Protein AF-A0A2A2Q329-F1 (afdb_monomer_lite)

Foldseek 3Di:
DDDDDDDDDPPPPPPPPVVPPPPDPDWDWAALVNCVVLPVFDKWKWKKWFWKWFAPVPDIDIDTDIDIDIDGDDSVQKDWDAAPLNAWTWMWGFPTWIGDSFKIKTKTWIWDWTQGPSVRAIKIKTWMKMKMWGWDDDPDTKIKIKMWTKMWIAGPPPRHTGIIITMIIITMD

Secondary structure (DSSP, 8-state):
---------SSSSSSSSGGG----TT-EEPPHHHHHHTT--S-EEEEEEEEEEEE-SSSEEEEEEEEEEEE---SSSEEEEE-TTSS-EEEEEEEEEEE-SSEEEEEEEEE-EEEETTTTEEEEEEEEEEEEEEEE-SSS-EEEEEEEEEEEEEETTT--EEEEEEEEEEEE-

Sequence (173 aa):
MHASRPLFSALFLILALTGFLAGPAHAYRLSTRDLRNLGYLGTYRGFLEGTVGTWNRVRYEETLIGAPAIESPDANGRRVITGPSGRNGFFLTRVSASGNLRRATIRYAYSGTSFNPVYGETMYGSGQKTVQFVRRGYSRVRYEITTNDVFEERSVFDDSLFTFWRLGGSYAR

pLDDT: mean 84.74, std 17.95, range [37.16, 97.31]

Radius of gyration: 21.48 Å; chains: 1; bounding box: 64×28×73 Å

Structure (mmCIF, N/CA/C/O backbone):
data_AF-A0A2A2Q329-F1
#
_entry.id   AF-A0A2A2Q329-F1
#
loop_
_atom_site.group_PDB
_atom_site.id
_atom_site.type_symbol
_atom_site.label_atom_id
_atom_site.label_alt_id
_atom_site.label_comp_id
_atom_site.label_asym_id
_atom_site.label_entity_id
_atom_site.label_seq_id
_atom_site.pdbx_PDB_ins_code
_atom_site.Cartn_x
_atom_site.Cartn_y
_atom_site.Cartn_z
_atom_site.occupancy
_atom_site.B_iso_or_equiv
_atom_site.auth_seq_id
_atom_site.auth_comp_id
_atom_site.auth_asym_id
_atom_site.auth_atom_id
_atom_site.pdbx_PDB_model_num
ATOM 1 N N . MET A 1 1 ? 45.737 -4.974 50.860 1.00 41.66 1 MET A N 1
ATOM 2 C CA . MET A 1 1 ? 45.994 -3.920 49.852 1.00 41.66 1 MET A CA 1
ATOM 3 C C . MET A 1 1 ? 45.026 -4.166 48.696 1.00 41.66 1 MET A C 1
ATOM 5 O O . MET A 1 1 ? 45.200 -5.145 47.991 1.00 41.66 1 MET A O 1
ATOM 9 N N . HIS A 1 2 ? 43.801 -3.626 48.735 1.00 37.16 2 HIS A N 1
ATOM 10 C CA . HIS A 1 2 ? 43.390 -2.310 48.195 1.00 37.16 2 HIS A CA 1
ATOM 11 C C . HIS A 1 2 ? 43.832 -2.102 46.740 1.00 37.16 2 HIS A C 1
ATOM 13 O O . HIS A 1 2 ? 45.018 -1.964 46.486 1.00 37.16 2 HIS A O 1
ATOM 19 N N . ALA A 1 3 ? 42.900 -2.293 45.794 1.00 39.56 3 ALA A N 1
ATOM 20 C CA . ALA A 1 3 ? 42.128 -1.253 45.077 1.00 39.56 3 ALA A CA 1
ATOM 21 C C . ALA A 1 3 ? 42.829 -0.934 43.737 1.00 39.56 3 ALA A C 1
ATOM 23 O O . ALA A 1 3 ? 44.033 -0.761 43.711 1.00 39.56 3 ALA A O 1
ATOM 24 N N . SER A 1 4 ? 42.192 -0.894 42.568 1.00 39.41 4 SER A N 1
ATOM 25 C CA . SER A 1 4 ? 40.950 -0.207 42.215 1.00 39.41 4 SER A CA 1
ATOM 26 C C . SER A 1 4 ? 40.488 -0.632 40.804 1.00 39.41 4 SER A C 1
ATOM 28 O O . SER A 1 4 ? 41.285 -1.053 39.970 1.00 39.41 4 SER A O 1
ATOM 30 N N . ARG A 1 5 ? 39.176 -0.531 40.556 1.00 47.91 5 ARG A N 1
ATOM 31 C CA . ARG A 1 5 ? 38.531 -0.645 39.235 1.00 47.91 5 ARG A CA 1
ATOM 32 C C . ARG A 1 5 ? 38.741 0.644 38.423 1.00 47.91 5 ARG A C 1
ATOM 34 O O . ARG A 1 5 ? 38.803 1.712 39.026 1.00 47.91 5 ARG A O 1
ATOM 41 N N . PRO A 1 6 ? 38.580 0.569 37.096 1.00 46.03 6 PRO A N 1
ATOM 42 C CA . PRO A 1 6 ? 37.656 1.470 36.403 1.00 46.03 6 PRO A CA 1
ATOM 43 C C . PRO A 1 6 ? 36.596 0.602 35.697 1.00 46.03 6 PRO A C 1
ATOM 45 O O . PRO A 1 6 ? 36.923 -0.281 34.915 1.00 46.03 6 PRO A O 1
ATOM 48 N N . LEU A 1 7 ? 35.317 0.591 36.096 1.00 52.69 7 LEU A N 1
ATOM 49 C CA . LEU A 1 7 ? 34.303 1.626 35.846 1.00 52.69 7 LEU A CA 1
ATOM 50 C C . LEU A 1 7 ? 34.493 2.307 34.491 1.00 52.69 7 LEU A C 1
ATOM 52 O O . LEU A 1 7 ? 35.454 3.035 34.314 1.00 52.69 7 LEU A O 1
ATOM 56 N N . PHE A 1 8 ? 33.524 2.056 33.610 1.00 43.78 8 PHE A N 1
ATOM 57 C CA . PHE A 1 8 ? 33.110 2.795 32.409 1.00 43.78 8 PHE A CA 1
ATOM 58 C C . PHE A 1 8 ? 33.059 1.893 31.184 1.00 43.78 8 PHE A C 1
ATOM 60 O O . PHE A 1 8 ? 33.998 1.859 30.403 1.00 43.78 8 PHE A O 1
ATOM 67 N N . SER A 1 9 ? 31.941 1.172 31.033 1.00 46.06 9 SER A N 1
ATOM 68 C CA . SER A 1 9 ? 31.334 0.796 29.735 1.00 46.06 9 SER A CA 1
ATOM 69 C C . SER A 1 9 ? 30.028 0.004 29.923 1.00 46.06 9 SER A C 1
ATOM 71 O O . SER A 1 9 ? 29.764 -0.967 29.227 1.00 46.06 9 SER A O 1
ATOM 73 N N . ALA A 1 10 ? 29.188 0.401 30.886 1.00 43.38 10 ALA A N 1
ATOM 74 C CA . ALA A 1 10 ? 27.891 -0.243 31.140 1.00 43.38 10 ALA A CA 1
ATOM 75 C C . ALA A 1 10 ? 26.695 0.688 30.863 1.00 43.38 10 ALA A C 1
ATOM 77 O O . ALA A 1 10 ? 25.633 0.506 31.448 1.00 43.38 10 ALA A O 1
ATOM 78 N N . LEU A 1 11 ? 26.855 1.706 30.003 1.00 48.03 11 LEU A N 1
ATOM 79 C CA . LEU A 1 11 ? 25.819 2.733 29.808 1.00 48.03 11 LEU A CA 1
ATOM 80 C C . LEU A 1 11 ? 25.465 3.078 28.350 1.00 48.03 11 LEU A C 1
ATOM 82 O O . LEU A 1 11 ? 24.800 4.080 28.123 1.00 48.03 11 LEU A O 1
ATOM 86 N N . PHE A 1 12 ? 25.847 2.260 27.363 1.00 42.91 12 PHE A N 1
ATOM 87 C CA . PHE A 1 12 ? 25.474 2.502 25.955 1.00 42.91 12 PHE A CA 1
ATOM 88 C C . PHE A 1 12 ? 24.787 1.324 25.251 1.00 42.91 12 PHE A C 1
ATOM 90 O O . PHE A 1 12 ? 24.655 1.318 24.033 1.00 42.91 12 PHE A O 1
ATOM 97 N N . LEU A 1 13 ? 24.269 0.357 26.017 1.00 42.00 13 LEU A N 1
ATOM 98 C CA . LEU A 1 13 ? 23.536 -0.793 25.472 1.00 42.00 13 LEU A CA 1
ATOM 99 C C . LEU A 1 13 ? 22.146 -0.986 26.107 1.00 42.00 13 LEU A C 1
ATOM 101 O O . LEU A 1 13 ? 21.713 -2.111 26.325 1.00 42.00 13 LEU A O 1
ATOM 105 N N . ILE A 1 14 ? 21.449 0.107 26.446 1.00 44.75 14 ILE A N 1
ATOM 106 C CA . ILE A 1 14 ? 20.099 0.054 27.058 1.00 44.75 14 ILE A CA 1
ATOM 107 C C . ILE A 1 14 ? 19.023 0.785 26.220 1.00 44.75 14 ILE A C 1
ATOM 109 O O . ILE A 1 14 ? 17.841 0.728 26.539 1.00 44.75 14 ILE A O 1
ATOM 113 N N . LEU A 1 15 ? 19.363 1.376 25.068 1.00 43.41 15 LEU A N 1
ATOM 114 C CA . LEU A 1 15 ? 18.407 2.157 24.256 1.00 43.41 15 LEU A CA 1
ATOM 115 C C . LEU A 1 15 ? 18.080 1.590 22.864 1.00 43.41 15 LEU A C 1
ATOM 117 O O . LEU A 1 15 ? 17.449 2.271 22.065 1.00 43.41 15 LEU A O 1
ATOM 121 N N . ALA A 1 16 ? 18.421 0.326 22.597 1.00 42.22 16 ALA A N 1
ATOM 122 C CA . ALA A 1 16 ? 17.976 -0.397 21.394 1.00 42.22 16 ALA A CA 1
ATOM 123 C C . ALA A 1 16 ? 16.921 -1.492 21.683 1.00 42.22 16 ALA A C 1
ATOM 125 O O . ALA A 1 16 ? 16.495 -2.197 20.774 1.00 42.22 16 ALA A O 1
ATOM 126 N N . LEU A 1 17 ? 16.476 -1.633 22.940 1.00 42.41 17 LEU A N 1
ATOM 127 C CA . LEU A 1 17 ? 15.596 -2.728 23.389 1.00 42.41 17 LEU A CA 1
ATOM 128 C C . LEU A 1 17 ? 14.312 -2.278 24.111 1.00 42.41 17 LEU A C 1
ATOM 130 O O . LEU A 1 17 ? 13.505 -3.114 24.507 1.00 42.41 17 LEU A O 1
ATOM 134 N N . THR A 1 18 ? 14.047 -0.974 24.223 1.00 45.44 18 THR A N 1
ATOM 135 C CA . THR A 1 18 ? 12.822 -0.444 24.860 1.00 45.44 18 THR A CA 1
ATOM 136 C C . THR A 1 18 ? 11.655 -0.203 23.893 1.00 45.44 18 THR A C 1
ATOM 138 O O . THR A 1 18 ? 10.574 0.187 24.324 1.00 45.44 18 THR A O 1
ATOM 141 N N . GLY A 1 19 ? 11.799 -0.542 22.606 1.00 37.69 19 GLY A N 1
ATOM 142 C CA . GLY A 1 19 ? 10.677 -0.603 21.653 1.00 37.69 19 GLY A CA 1
ATOM 143 C C . GLY A 1 19 ? 9.770 -1.836 21.805 1.00 37.69 19 GLY A C 1
ATOM 144 O O . GLY A 1 19 ? 8.748 -1.928 21.131 1.00 37.69 19 GLY A O 1
ATOM 145 N N . PHE A 1 20 ? 10.119 -2.780 22.689 1.00 43.38 20 PHE A N 1
ATOM 146 C CA . PHE A 1 20 ? 9.405 -4.048 22.902 1.00 43.38 20 PHE A CA 1
ATOM 147 C C . PHE A 1 20 ? 8.503 -4.077 24.154 1.00 43.38 20 PHE A C 1
ATOM 149 O O . PHE A 1 20 ? 8.026 -5.139 24.545 1.00 43.38 20 PHE A O 1
ATOM 156 N N . LEU A 1 21 ? 8.200 -2.929 24.773 1.00 44.09 21 LEU A N 1
ATOM 157 C CA . LEU A 1 21 ? 7.260 -2.846 25.903 1.00 44.09 21 LEU A CA 1
ATOM 158 C C . LEU A 1 21 ? 5.878 -2.340 25.476 1.00 44.09 21 LEU A C 1
ATOM 160 O O . LEU A 1 21 ? 5.403 -1.291 25.894 1.00 44.09 21 LEU A O 1
ATOM 164 N N . ALA A 1 22 ? 5.226 -3.150 24.648 1.00 43.09 22 ALA A N 1
ATOM 165 C CA . ALA A 1 22 ? 3.781 -3.359 24.675 1.00 43.09 22 ALA A CA 1
ATOM 166 C C . ALA A 1 22 ? 3.480 -4.654 23.910 1.00 43.09 22 ALA A C 1
ATOM 168 O O . ALA A 1 22 ? 2.937 -4.627 22.806 1.00 43.09 22 ALA A O 1
ATOM 169 N N . GLY A 1 23 ? 3.844 -5.807 24.481 1.00 39.75 23 GLY A N 1
ATOM 170 C CA . GLY A 1 23 ? 3.201 -7.054 24.072 1.00 39.75 23 GLY A CA 1
ATOM 171 C C . GLY A 1 23 ? 1.690 -6.863 24.244 1.00 39.75 23 GLY A C 1
ATOM 172 O O . GLY A 1 23 ? 1.262 -6.478 25.337 1.00 39.75 23 GLY A O 1
ATOM 173 N N . PRO A 1 24 ? 0.859 -7.015 23.199 1.00 47.94 24 PRO A N 1
ATOM 174 C CA . PRO A 1 24 ? -0.556 -6.800 23.383 1.00 47.94 24 PRO A CA 1
ATOM 175 C C . PRO A 1 24 ? -1.081 -7.960 24.222 1.00 47.94 24 PRO A C 1
ATOM 177 O O . PRO A 1 24 ? -0.966 -9.124 23.836 1.00 47.94 24 PRO A O 1
ATOM 180 N N . ALA A 1 25 ? -1.699 -7.622 25.351 1.00 48.56 25 ALA A N 1
ATOM 181 C CA . ALA A 1 25 ? -2.775 -8.416 25.916 1.00 48.56 25 ALA A CA 1
ATOM 182 C C . ALA A 1 25 ? -3.645 -8.932 24.753 1.00 48.56 25 ALA A C 1
ATOM 184 O O . ALA A 1 25 ? -4.234 -8.129 24.027 1.00 48.56 25 ALA A O 1
ATOM 185 N N . HIS A 1 26 ? -3.592 -10.246 24.525 1.00 50.62 26 HIS A N 1
ATOM 186 C CA . HIS A 1 26 ? -4.299 -11.018 23.501 1.00 50.62 26 HIS A CA 1
ATOM 187 C C . HIS A 1 26 ? -4.692 -10.224 22.239 1.00 50.62 26 HIS A C 1
ATOM 189 O O . HIS A 1 26 ? -5.836 -9.797 22.082 1.00 50.62 26 HIS A O 1
ATOM 195 N N . ALA A 1 27 ? -3.749 -10.015 21.315 1.00 65.62 27 ALA A N 1
ATOM 196 C CA . ALA A 1 27 ? -4.109 -9.573 19.968 1.00 65.62 27 ALA A CA 1
ATOM 197 C C . ALA A 1 27 ? -4.814 -10.727 19.239 1.00 65.62 27 ALA A C 1
ATOM 199 O O . ALA A 1 27 ? -4.170 -11.655 18.753 1.00 65.62 27 ALA A O 1
ATOM 200 N N . TYR A 1 28 ? -6.143 -10.678 19.177 1.00 85.56 28 TYR A N 1
ATOM 201 C CA . TYR A 1 28 ? -6.937 -11.660 18.446 1.00 85.56 28 TYR A CA 1
ATOM 202 C C . TYR A 1 28 ? -6.829 -11.404 16.947 1.00 85.56 28 TYR A C 1
ATOM 204 O O . TYR A 1 28 ? -6.742 -10.254 16.505 1.00 85.56 28 TYR A O 1
ATOM 212 N N . ARG A 1 29 ? -6.860 -12.474 16.148 1.00 91.56 29 ARG A N 1
ATOM 213 C CA . ARG A 1 29 ? -7.040 -12.353 14.700 1.00 91.56 29 ARG A CA 1
ATOM 214 C C . ARG A 1 29 ? -8.435 -11.784 14.444 1.00 91.56 29 ARG A C 1
ATOM 216 O O . ARG A 1 29 ? -9.418 -12.345 14.912 1.00 91.56 29 ARG A O 1
ATOM 223 N N . LEU A 1 30 ? -8.508 -10.681 13.709 1.00 91.94 30 LEU A N 1
ATOM 224 C CA . LEU A 1 30 ? -9.759 -10.001 13.393 1.00 91.94 30 LEU A CA 1
ATOM 225 C C . LEU A 1 30 ? -10.248 -10.448 12.014 1.00 91.94 30 LEU A C 1
ATOM 227 O O . LEU A 1 30 ? -9.518 -10.370 11.023 1.00 91.94 30 LEU A O 1
ATOM 231 N N . SER A 1 31 ? -11.494 -10.903 11.936 1.00 91.94 31 SER A N 1
ATOM 232 C CA . SER A 1 31 ? -12.189 -11.130 10.668 1.00 91.94 31 SER A CA 1
ATOM 233 C C . SER A 1 31 ? -12.644 -9.803 10.040 1.00 91.94 31 SER A C 1
ATOM 235 O O . SER A 1 31 ? -12.660 -8.759 10.694 1.00 91.94 31 SER A O 1
ATOM 237 N N . THR A 1 32 ? -13.093 -9.817 8.775 1.00 91.44 32 THR A N 1
ATOM 238 C CA . THR A 1 32 ? -13.749 -8.635 8.170 1.00 91.44 32 THR A CA 1
ATOM 239 C C . THR A 1 32 ? -14.946 -8.170 9.003 1.00 91.44 32 THR A C 1
ATOM 241 O O . THR A 1 32 ? -15.185 -6.968 9.121 1.00 91.44 32 THR A O 1
ATOM 244 N N . ARG A 1 33 ? -15.695 -9.114 9.589 1.00 91.62 33 ARG A N 1
ATOM 245 C CA . ARG A 1 33 ? -16.847 -8.806 10.439 1.00 91.62 33 ARG A CA 1
ATOM 246 C C . ARG A 1 33 ? -16.409 -8.085 11.711 1.00 91.62 33 ARG A C 1
ATOM 248 O O . ARG A 1 33 ? -17.021 -7.082 12.056 1.00 91.62 33 ARG A O 1
ATOM 255 N N . ASP A 1 34 ? -15.322 -8.522 12.342 1.00 92.75 34 ASP A N 1
ATOM 256 C CA . ASP A 1 34 ? -14.785 -7.863 13.540 1.00 92.75 34 ASP A CA 1
ATOM 257 C C . ASP A 1 34 ? -14.286 -6.457 13.222 1.00 92.75 34 ASP A C 1
ATOM 259 O O . ASP A 1 34 ? -14.633 -5.507 13.916 1.00 92.75 34 ASP A O 1
ATOM 263 N N . LEU A 1 35 ? -13.548 -6.292 12.120 1.00 92.38 35 LEU A N 1
ATOM 264 C CA . LEU A 1 35 ? -13.096 -4.975 11.667 1.00 92.38 35 LEU A CA 1
ATOM 265 C C . LEU A 1 35 ? -14.271 -4.017 11.429 1.00 92.38 35 LEU A C 1
ATOM 267 O O . LEU A 1 35 ? -14.185 -2.836 11.770 1.00 92.38 35 LEU A O 1
ATOM 271 N N . ARG A 1 36 ? -15.382 -4.522 10.876 1.00 91.94 36 ARG A N 1
ATOM 272 C CA . ARG A 1 36 ? -16.610 -3.745 10.681 1.00 91.94 36 ARG A CA 1
ATOM 273 C C . ARG A 1 36 ? -17.275 -3.394 12.011 1.00 91.94 36 ARG A C 1
ATOM 275 O O . ARG A 1 36 ? -17.558 -2.225 12.243 1.00 91.94 36 ARG A O 1
ATOM 282 N N . ASN A 1 37 ? -17.489 -4.382 12.877 1.00 91.56 37 ASN A N 1
ATOM 283 C CA . ASN A 1 37 ? -18.171 -4.214 14.163 1.00 91.56 37 ASN A CA 1
ATOM 284 C C . ASN A 1 37 ? -17.408 -3.279 15.108 1.00 91.56 37 ASN A C 1
ATOM 286 O O . ASN A 1 37 ? -18.015 -2.499 15.835 1.00 91.56 37 ASN A O 1
ATOM 290 N N . LEU A 1 38 ? -16.076 -3.333 15.078 1.00 90.56 38 LEU A N 1
ATOM 291 C CA . LEU A 1 38 ? -15.212 -2.450 15.856 1.00 90.56 38 LEU A CA 1
ATOM 292 C C . LEU A 1 38 ? -15.075 -1.056 15.218 1.00 90.56 38 LEU A C 1
ATOM 294 O O . LEU A 1 38 ? -14.565 -0.143 15.858 1.00 90.56 38 LEU A O 1
ATOM 298 N N . GLY A 1 39 ? -15.556 -0.853 13.988 1.00 90.44 39 GLY A N 1
ATOM 299 C CA . GLY A 1 39 ? -15.536 0.444 13.309 1.00 90.44 39 GLY A CA 1
ATOM 300 C C . GLY A 1 39 ? -14.188 0.821 12.686 1.00 90.44 39 GLY A C 1
ATOM 301 O O . GLY A 1 39 ? -13.969 1.994 12.394 1.00 90.44 39 GLY A O 1
ATOM 302 N N . TYR A 1 40 ? -13.298 -0.154 12.468 1.00 92.06 40 TYR A N 1
ATOM 303 C CA . TYR A 1 40 ? -12.015 0.037 11.774 1.00 92.06 40 TYR A CA 1
ATOM 304 C C . TYR A 1 40 ? -12.160 0.185 10.257 1.00 92.06 40 TYR A C 1
ATOM 306 O O . TYR A 1 40 ? -11.234 0.622 9.580 1.00 92.06 40 TYR A O 1
ATOM 314 N N . LEU A 1 41 ? -13.312 -0.201 9.706 1.00 91.81 41 LEU A N 1
ATOM 315 C CA . LEU A 1 41 ? -13.623 0.023 8.300 1.00 91.81 41 LEU A CA 1
ATOM 316 C C . LEU A 1 41 ? -14.302 1.385 8.126 1.00 91.81 41 LEU A C 1
ATOM 318 O O . LEU A 1 41 ? -15.244 1.740 8.842 1.00 91.81 41 LEU A O 1
ATOM 322 N N . GLY A 1 42 ? -13.826 2.147 7.149 1.00 90.88 42 GLY A N 1
ATOM 323 C CA . GLY A 1 42 ? -14.341 3.467 6.818 1.00 90.88 42 GLY A CA 1
ATOM 324 C C . GLY A 1 42 ? -13.324 4.290 6.047 1.00 90.88 42 GLY A C 1
ATOM 325 O O . GLY A 1 42 ? -12.260 3.798 5.680 1.00 90.88 42 GLY A O 1
ATOM 326 N N . THR A 1 43 ? -13.675 5.548 5.819 1.00 93.88 43 THR A N 1
ATOM 327 C CA . THR A 1 43 ? -12.832 6.507 5.113 1.00 93.88 43 THR A CA 1
ATOM 328 C C . THR A 1 43 ? -12.139 7.409 6.118 1.00 93.88 43 THR A C 1
ATOM 330 O O . THR A 1 43 ? -12.795 8.037 6.950 1.00 93.88 43 THR A O 1
ATOM 333 N N . TYR A 1 44 ? -10.820 7.478 6.017 1.00 94.81 44 TYR A N 1
ATOM 334 C CA . TYR A 1 44 ? -9.962 8.279 6.874 1.00 94.81 44 TYR A CA 1
ATOM 335 C C . TYR A 1 44 ? -9.264 9.317 6.017 1.00 94.81 44 TYR A C 1
ATOM 337 O O . TYR A 1 44 ? -8.753 9.000 4.943 1.00 94.81 44 TYR A O 1
ATOM 345 N N . ARG A 1 45 ? -9.272 10.566 6.475 1.00 96.19 45 ARG A N 1
ATOM 346 C CA . ARG A 1 45 ? -8.634 11.680 5.770 1.00 96.19 45 ARG A CA 1
ATOM 347 C C . ARG A 1 45 ? -7.382 12.075 6.519 1.00 96.19 45 ARG A C 1
ATOM 349 O O . ARG A 1 45 ? -7.359 12.043 7.749 1.00 96.19 45 ARG A O 1
ATOM 356 N N . GLY A 1 46 ? -6.346 12.419 5.780 1.00 96.00 46 GLY A N 1
ATOM 357 C CA . GLY A 1 46 ? -5.050 12.664 6.373 1.00 96.00 46 GLY A CA 1
ATOM 358 C C . GLY A 1 46 ? -4.064 13.229 5.381 1.00 96.00 46 GLY A C 1
ATOM 359 O O . GLY A 1 46 ? -4.441 13.800 4.356 1.00 96.00 46 GLY A O 1
ATOM 360 N N . PHE A 1 47 ? -2.800 13.036 5.710 1.00 96.38 47 PHE A N 1
ATOM 361 C CA . PHE A 1 47 ? -1.676 13.460 4.902 1.00 96.38 47 PHE A CA 1
ATOM 362 C C . PHE A 1 47 ? -0.758 12.262 4.674 1.00 96.38 47 PHE A C 1
ATOM 364 O O . PHE A 1 47 ? -0.517 11.478 5.597 1.00 96.38 47 PHE A O 1
ATOM 371 N N . LEU A 1 48 ? -0.297 12.113 3.438 1.00 94.81 48 LEU A N 1
ATOM 372 C CA . LEU A 1 48 ? 0.649 11.089 3.022 1.00 94.81 48 LEU A CA 1
ATOM 373 C C . LEU A 1 48 ? 1.880 11.784 2.455 1.00 94.81 48 LEU A C 1
ATOM 375 O O . LEU A 1 48 ? 1.765 12.717 1.661 1.00 94.81 48 LEU A O 1
ATOM 379 N N . GLU A 1 49 ? 3.041 11.290 2.838 1.00 97.31 49 GLU A N 1
ATOM 380 C CA . GLU A 1 49 ? 4.332 11.749 2.360 1.00 97.31 49 GLU A CA 1
ATOM 381 C C . GLU A 1 49 ? 5.235 10.564 2.034 1.00 97.31 49 GLU A C 1
ATOM 383 O O . GLU A 1 49 ? 4.975 9.429 2.436 1.00 97.31 49 GLU A O 1
ATOM 388 N N . GLY A 1 50 ? 6.300 10.811 1.286 1.00 96.12 50 GLY A N 1
ATOM 389 C CA . GLY A 1 50 ? 7.299 9.795 0.996 1.00 96.12 50 GLY A CA 1
ATOM 390 C C . GLY A 1 50 ? 7.947 10.007 -0.353 1.00 96.12 50 GLY A C 1
ATOM 391 O O . GLY A 1 50 ? 7.970 11.120 -0.874 1.00 96.12 50 GLY A O 1
ATOM 392 N N . THR A 1 51 ? 8.451 8.924 -0.927 1.00 96.75 51 THR A N 1
ATOM 393 C CA . THR A 1 51 ? 9.199 8.969 -2.183 1.00 96.75 51 THR A CA 1
ATOM 394 C C . THR A 1 51 ? 8.560 8.060 -3.214 1.00 96.75 51 THR A C 1
ATOM 396 O O . THR A 1 51 ? 8.197 6.920 -2.914 1.00 96.75 51 THR A O 1
ATOM 399 N N . VAL A 1 52 ? 8.468 8.556 -4.443 1.00 95.38 52 VAL A N 1
ATOM 400 C CA . VAL A 1 52 ? 8.129 7.774 -5.630 1.00 95.38 52 VAL A CA 1
ATOM 401 C C . VAL A 1 52 ? 9.326 7.801 -6.566 1.00 95.38 52 VAL A C 1
ATOM 403 O O . VAL A 1 52 ? 9.800 8.876 -6.926 1.00 95.38 52 VAL A O 1
ATOM 406 N N . GLY A 1 53 ? 9.816 6.628 -6.951 1.00 94.75 53 GLY A N 1
ATOM 407 C CA . GLY A 1 53 ? 10.889 6.488 -7.926 1.00 94.75 53 GLY A CA 1
ATOM 408 C C . GLY A 1 53 ? 10.360 5.954 -9.245 1.00 94.75 53 GLY A C 1
ATOM 409 O O . GLY A 1 53 ? 9.557 5.022 -9.261 1.00 94.75 53 GLY A O 1
ATOM 410 N N . THR A 1 54 ? 10.808 6.535 -10.355 1.00 92.44 54 THR A N 1
ATOM 411 C CA . THR A 1 54 ? 10.451 6.087 -11.707 1.00 92.44 54 THR A CA 1
ATOM 412 C C . THR A 1 54 ? 11.690 6.065 -12.594 1.00 92.44 54 THR A C 1
ATOM 414 O O . THR A 1 54 ? 12.444 7.033 -12.663 1.00 92.44 54 THR A O 1
ATOM 417 N N . TRP A 1 55 ? 11.893 4.954 -13.291 1.00 88.69 55 TRP A N 1
ATOM 418 C CA . TRP A 1 55 ? 12.878 4.821 -14.350 1.00 88.69 55 TRP A CA 1
ATOM 419 C C . TRP A 1 55 ? 12.347 5.495 -15.610 1.00 88.69 55 TRP A C 1
ATOM 421 O O . TRP A 1 55 ? 11.277 5.139 -16.115 1.00 88.69 55 TRP A O 1
ATOM 431 N N . ASN A 1 56 ? 13.100 6.459 -16.134 1.00 81.25 56 ASN A N 1
ATOM 432 C CA . ASN A 1 56 ? 12.736 7.198 -17.344 1.00 81.25 56 ASN A CA 1
ATOM 433 C C . ASN A 1 56 ? 13.474 6.700 -18.601 1.00 81.25 56 ASN A C 1
ATOM 435 O O . ASN A 1 56 ? 13.566 7.429 -19.585 1.00 81.25 56 ASN A O 1
ATOM 439 N N . ARG A 1 57 ? 13.991 5.459 -18.574 1.00 78.75 57 ARG A N 1
ATOM 440 C CA . ARG A 1 57 ? 14.843 4.827 -19.608 1.00 78.75 57 ARG A CA 1
ATOM 441 C C . ARG A 1 57 ? 16.288 5.329 -19.685 1.00 78.75 57 ARG A C 1
ATOM 443 O O . ARG A 1 57 ? 17.084 4.712 -20.384 1.00 78.75 57 ARG A O 1
ATOM 450 N N . VAL A 1 58 ? 16.639 6.397 -18.970 1.00 81.56 58 VAL A N 1
ATOM 451 C CA . VAL A 1 58 ? 18.014 6.923 -18.905 1.00 81.56 58 VAL A CA 1
ATOM 452 C C . VAL A 1 58 ? 18.568 6.812 -17.490 1.00 81.56 58 VAL A C 1
ATOM 454 O O . VAL A 1 58 ? 19.711 6.406 -17.296 1.00 81.56 58 VAL A O 1
ATOM 457 N N . ARG A 1 59 ? 17.761 7.184 -16.494 1.00 83.25 59 ARG A N 1
ATOM 458 C CA . ARG A 1 59 ? 18.120 7.127 -15.079 1.00 83.25 59 ARG A CA 1
ATOM 459 C C . ARG A 1 59 ? 16.887 6.961 -14.198 1.00 83.25 59 ARG A C 1
ATOM 461 O O . ARG A 1 59 ? 15.745 7.111 -14.638 1.00 83.25 59 ARG A O 1
ATOM 468 N N . TYR A 1 60 ? 17.154 6.713 -12.925 1.00 87.94 60 TYR A N 1
ATOM 469 C CA . TYR A 1 60 ? 16.153 6.821 -11.881 1.00 87.94 60 TYR A CA 1
ATOM 470 C C . TYR A 1 60 ? 15.910 8.267 -11.498 1.00 87.94 60 TYR A C 1
ATOM 472 O O . TYR A 1 60 ? 16.854 9.009 -11.224 1.00 87.94 60 TYR A O 1
ATOM 480 N N . GLU A 1 61 ? 14.639 8.638 -11.437 1.00 91.62 61 GLU A N 1
ATOM 481 C CA . GLU A 1 61 ? 14.209 9.912 -10.883 1.00 91.62 61 GLU A CA 1
ATOM 482 C C . GLU A 1 61 ? 13.335 9.650 -9.664 1.00 91.62 61 GLU A C 1
ATOM 484 O O . GLU A 1 61 ? 12.328 8.943 -9.735 1.00 91.62 61 GLU A O 1
ATOM 489 N N . GLU A 1 62 ? 13.761 10.200 -8.530 1.00 94.00 62 GLU A N 1
ATOM 490 C CA . GLU A 1 62 ? 13.031 10.146 -7.272 1.00 94.00 62 GLU A CA 1
ATOM 491 C C . GLU A 1 62 ? 12.333 11.477 -7.033 1.00 94.00 62 GLU A C 1
ATOM 493 O O . GLU A 1 62 ? 12.936 12.546 -7.117 1.00 94.00 62 GLU A O 1
ATOM 498 N N . THR A 1 63 ? 11.045 11.404 -6.726 1.00 94.06 63 THR A N 1
ATOM 499 C CA . THR A 1 63 ? 10.221 12.561 -6.398 1.00 94.06 63 THR A CA 1
ATOM 500 C C . THR A 1 63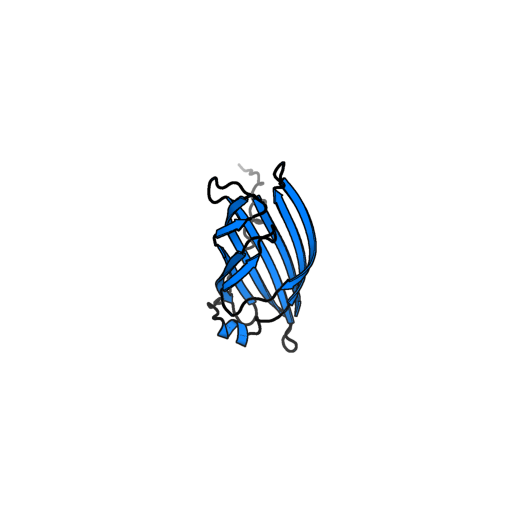 ? 9.698 12.405 -4.982 1.00 94.06 63 THR A C 1
ATOM 502 O O . THR A 1 63 ? 9.081 11.391 -4.645 1.00 94.06 63 THR A O 1
ATOM 505 N N . LEU A 1 64 ? 9.930 13.424 -4.155 1.00 95.38 64 LEU A N 1
ATOM 506 C CA . LEU A 1 64 ? 9.270 13.537 -2.862 1.00 95.38 64 LEU A CA 1
ATOM 507 C C . LEU A 1 64 ? 7.817 13.938 -3.084 1.00 95.38 64 LEU A C 1
ATOM 509 O O . LEU A 1 64 ? 7.527 14.912 -3.779 1.00 95.38 64 LEU A O 1
ATOM 513 N N . ILE A 1 65 ? 6.912 13.190 -2.473 1.00 93.25 65 ILE A N 1
ATOM 514 C CA . ILE A 1 65 ? 5.493 13.502 -2.469 1.00 93.25 65 ILE A CA 1
ATOM 515 C C . ILE A 1 65 ? 5.065 13.902 -1.062 1.00 93.25 65 ILE A C 1
ATOM 517 O O . ILE A 1 65 ? 5.553 13.362 -0.072 1.00 93.25 65 ILE A O 1
ATOM 521 N N . GLY A 1 66 ? 4.136 14.847 -0.989 1.00 94.50 66 GLY A N 1
ATOM 522 C CA . GLY A 1 66 ? 3.492 15.286 0.242 1.00 94.50 66 GLY A CA 1
ATOM 523 C C . GLY A 1 66 ? 2.135 15.863 -0.116 1.00 94.50 66 GLY A C 1
ATOM 524 O O . GLY A 1 66 ? 2.060 16.937 -0.713 1.00 94.50 66 GLY A O 1
ATOM 525 N N . ALA A 1 67 ? 1.062 15.132 0.175 1.00 93.56 67 ALA A N 1
ATOM 526 C CA . ALA A 1 67 ? -0.273 15.524 -0.249 1.00 93.56 67 ALA A CA 1
ATOM 527 C C . ALA A 1 67 ? -1.364 15.066 0.728 1.00 93.56 67 ALA A C 1
ATOM 529 O O . ALA A 1 67 ? -1.227 14.035 1.399 1.00 93.56 67 ALA A O 1
ATOM 530 N N . PRO A 1 68 ? -2.499 15.787 0.771 1.00 95.56 68 PRO A N 1
ATOM 531 C CA . PRO A 1 68 ? -3.717 15.266 1.366 1.00 95.56 68 PRO A CA 1
ATOM 532 C C . PRO A 1 68 ? -4.085 13.918 0.741 1.00 95.56 68 PRO A C 1
ATOM 534 O O . PRO A 1 68 ? -4.083 13.762 -0.480 1.00 95.56 68 PRO A O 1
ATOM 537 N N . ALA A 1 69 ? -4.425 12.950 1.584 1.00 94.62 69 ALA A N 1
ATOM 538 C CA . ALA A 1 69 ? -4.708 11.590 1.159 1.00 94.62 69 ALA A CA 1
ATOM 539 C C . ALA A 1 69 ? -5.931 11.016 1.875 1.00 94.62 69 ALA A C 1
ATOM 541 O O . ALA A 1 69 ? -6.338 11.457 2.956 1.00 94.62 69 ALA A O 1
ATOM 542 N N . ILE A 1 70 ? -6.503 9.989 1.253 1.00 93.44 70 ILE A N 1
ATOM 543 C CA . ILE A 1 70 ? -7.620 9.226 1.792 1.00 93.44 70 ILE A CA 1
ATOM 544 C C . ILE A 1 70 ? -7.184 7.773 1.939 1.00 93.44 70 ILE A C 1
ATOM 546 O O . ILE A 1 70 ? -6.756 7.151 0.971 1.00 93.44 70 ILE A O 1
ATOM 550 N N . GLU A 1 71 ? -7.350 7.221 3.137 1.00 92.81 71 GLU A N 1
ATOM 551 C CA . GLU A 1 71 ? -7.1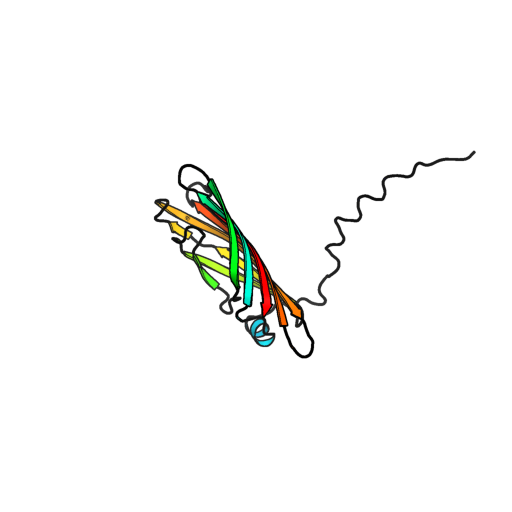82 5.794 3.391 1.00 92.81 71 GLU A CA 1
ATOM 552 C C . GLU A 1 71 ? -8.553 5.148 3.597 1.00 92.81 71 GLU A C 1
ATOM 554 O O . GLU A 1 71 ? -9.425 5.674 4.292 1.00 92.81 71 GLU A O 1
ATOM 559 N N . SER A 1 72 ? -8.771 3.999 2.964 1.00 91.56 72 SER A N 1
ATOM 560 C CA . SER A 1 72 ? -9.989 3.202 3.125 1.00 91.56 72 SER A CA 1
ATOM 561 C C . SER A 1 72 ? -9.598 1.726 3.181 1.00 91.56 72 SER A C 1
ATOM 563 O O . SER A 1 72 ? -9.418 1.103 2.129 1.00 91.56 72 SER A O 1
ATOM 565 N N . PRO A 1 73 ? -9.407 1.182 4.398 1.00 88.12 73 PRO A N 1
ATOM 566 C CA . PRO A 1 73 ? -9.062 -0.217 4.608 1.00 88.12 73 PRO A CA 1
ATOM 567 C C . PRO A 1 73 ? -10.111 -1.127 3.973 1.00 88.12 73 PRO A C 1
ATOM 569 O O . PRO A 1 73 ? -11.312 -0.958 4.197 1.00 88.12 73 PRO A O 1
ATOM 572 N N . ASP A 1 74 ? -9.657 -2.094 3.181 1.00 81.75 74 ASP A N 1
ATOM 573 C CA . ASP A 1 74 ? -10.556 -2.910 2.374 1.00 81.75 74 ASP A CA 1
ATOM 574 C C . ASP A 1 74 ? -11.208 -4.038 3.195 1.00 81.75 74 ASP A C 1
ATOM 576 O O . ASP A 1 74 ? -10.560 -4.797 3.930 1.00 81.75 74 ASP A O 1
ATOM 580 N N . ALA A 1 75 ? -12.523 -4.165 3.030 1.00 75.06 75 ALA A N 1
ATOM 581 C CA . ALA A 1 75 ? -13.327 -5.234 3.601 1.00 75.06 75 ALA A CA 1
ATOM 582 C C . ALA A 1 75 ? -13.159 -6.557 2.837 1.00 75.06 75 ALA A C 1
ATOM 584 O O . ALA A 1 75 ? -13.173 -7.624 3.460 1.00 75.06 75 ALA A O 1
ATOM 585 N N . ASN A 1 76 ? -12.984 -6.481 1.514 1.00 76.00 76 ASN A N 1
ATOM 586 C CA . ASN A 1 76 ? -13.028 -7.616 0.589 1.00 76.00 76 ASN A CA 1
ATOM 587 C C . ASN A 1 76 ? -11.723 -8.418 0.567 1.00 76.00 76 ASN A C 1
ATOM 589 O O . ASN A 1 76 ? -11.656 -9.493 -0.021 1.00 76.00 76 ASN A O 1
ATOM 593 N N . GLY A 1 77 ? -10.684 -7.922 1.243 1.00 80.06 77 GLY A N 1
ATOM 594 C CA . GLY A 1 77 ? -9.422 -8.628 1.426 1.00 80.06 77 GLY A CA 1
ATOM 595 C C . GLY A 1 77 ? -8.551 -8.708 0.173 1.00 80.06 77 GLY A C 1
ATOM 596 O O . GLY A 1 77 ? -7.403 -9.112 0.302 1.00 80.06 77 GLY A O 1
ATOM 597 N N . ARG A 1 78 ? -9.030 -8.295 -1.004 1.00 90.56 78 ARG A N 1
ATOM 598 C CA . ARG A 1 78 ? -8.230 -8.141 -2.220 1.00 90.56 78 ARG A CA 1
ATOM 599 C C . ARG A 1 78 ? -8.827 -7.054 -3.107 1.00 90.56 78 ARG A C 1
ATOM 601 O O . ARG A 1 78 ? -10.017 -7.098 -3.406 1.00 90.56 78 ARG A O 1
ATOM 608 N N . ARG A 1 79 ? -7.979 -6.151 -3.601 1.00 91.56 79 ARG A N 1
ATOM 609 C CA . ARG A 1 79 ? -8.350 -5.129 -4.589 1.00 91.56 79 ARG A CA 1
ATOM 610 C C . ARG A 1 79 ? -7.300 -4.978 -5.678 1.00 91.56 79 ARG A C 1
ATOM 612 O O . ARG A 1 79 ? -6.119 -5.223 -5.432 1.00 91.56 79 ARG A O 1
ATOM 619 N N . VAL A 1 80 ? -7.741 -4.549 -6.857 1.00 92.69 80 VAL A N 1
ATOM 620 C CA . VAL A 1 80 ? -6.847 -4.107 -7.932 1.00 92.69 80 VAL A CA 1
ATOM 621 C C . VAL A 1 80 ? -6.362 -2.698 -7.620 1.00 92.69 80 VAL A C 1
ATOM 623 O O . VAL A 1 80 ? -7.106 -1.872 -7.093 1.00 92.69 80 VAL A O 1
ATOM 626 N N . ILE A 1 81 ? -5.100 -2.447 -7.918 1.00 90.88 81 ILE A N 1
ATOM 627 C CA . ILE A 1 81 ? -4.392 -1.201 -7.645 1.00 90.88 81 ILE A CA 1
ATOM 628 C C . ILE A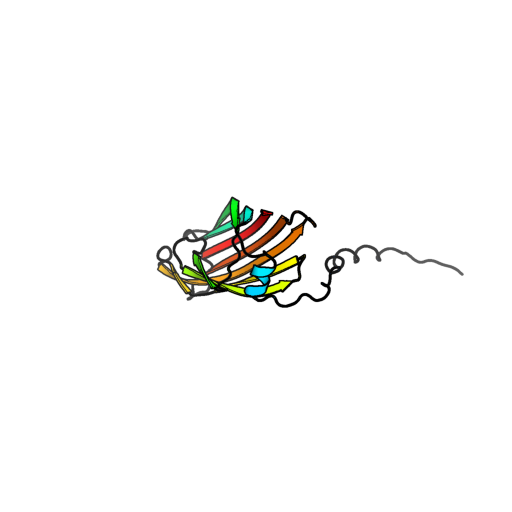 1 81 ? -3.421 -0.931 -8.778 1.00 90.88 81 ILE A C 1
ATOM 630 O O . ILE A 1 81 ? -2.830 -1.852 -9.341 1.00 90.88 81 ILE A O 1
ATOM 634 N N . THR A 1 82 ? -3.236 0.344 -9.072 1.00 90.81 82 THR A N 1
ATOM 635 C CA . THR A 1 82 ? -2.292 0.774 -10.091 1.00 90.81 82 THR A CA 1
ATOM 636 C C . THR A 1 82 ? -0.959 1.105 -9.441 1.00 90.81 82 THR A C 1
ATOM 638 O O . THR A 1 82 ? -0.942 1.819 -8.441 1.00 90.81 82 THR A O 1
ATOM 641 N N . GLY A 1 83 ? 0.143 0.576 -9.982 1.00 85.19 83 GLY A N 1
ATOM 642 C CA . GLY A 1 83 ? 1.495 0.931 -9.531 1.00 85.19 83 GLY A CA 1
ATOM 643 C C . GLY A 1 83 ? 1.852 2.401 -9.828 1.00 85.19 83 GLY A C 1
ATOM 644 O O . GLY A 1 83 ? 1.080 3.091 -10.499 1.00 85.19 83 GLY A O 1
ATOM 645 N N . PRO A 1 84 ? 3.023 2.891 -9.379 1.00 83.62 84 PRO A N 1
ATOM 646 C CA . PRO A 1 84 ? 3.441 4.284 -9.545 1.00 83.62 84 PRO A CA 1
ATOM 647 C C . PRO A 1 84 ? 3.494 4.739 -11.005 1.00 83.62 84 PRO A C 1
ATOM 649 O O . PRO A 1 84 ? 3.203 5.894 -11.299 1.00 83.62 84 PRO A O 1
ATOM 652 N N . SER A 1 85 ? 3.794 3.824 -11.933 1.00 83.81 85 SER A N 1
ATOM 653 C CA . SER A 1 85 ? 3.759 4.099 -13.373 1.00 83.81 85 SER A CA 1
ATOM 654 C C . SER A 1 85 ? 2.376 4.522 -13.888 1.00 83.81 85 SER A C 1
ATOM 656 O O . SER A 1 85 ? 2.273 5.102 -14.967 1.00 83.81 85 SER A O 1
ATOM 658 N N . GLY A 1 86 ? 1.294 4.219 -13.163 1.00 86.06 86 GLY A N 1
ATOM 659 C CA . GLY A 1 86 ? -0.070 4.565 -13.562 1.00 86.06 86 GLY A CA 1
ATOM 660 C C . GLY A 1 86 ? -0.635 3.701 -14.699 1.00 86.06 86 GLY A C 1
ATOM 661 O O . GLY A 1 86 ? -1.755 3.947 -15.145 1.00 86.06 86 GLY A O 1
ATOM 662 N N . ARG A 1 87 ? 0.120 2.711 -15.198 1.00 86.88 87 ARG A N 1
ATOM 663 C CA . ARG A 1 87 ? -0.227 1.942 -16.412 1.00 86.88 87 ARG A CA 1
ATOM 664 C C . ARG A 1 87 ? -0.486 0.456 -16.189 1.00 86.88 87 ARG A C 1
ATOM 666 O O . ARG A 1 87 ? -0.995 -0.195 -17.092 1.00 86.88 87 ARG A O 1
ATOM 673 N N . ASN A 1 88 ? -0.166 -0.054 -15.005 1.00 88.12 88 ASN A N 1
ATOM 674 C CA . ASN A 1 88 ? -0.244 -1.470 -14.666 1.00 88.12 88 ASN A CA 1
ATOM 675 C C . ASN A 1 88 ? -1.296 -1.774 -13.609 1.00 88.12 88 ASN A C 1
ATOM 677 O O . ASN A 1 88 ? -1.530 -0.950 -12.734 1.00 88.12 88 ASN A O 1
ATOM 681 N N . GLY A 1 89 ? -1.875 -2.975 -13.653 1.00 92.75 89 GLY A N 1
ATOM 682 C CA . GLY A 1 89 ? -2.795 -3.475 -12.632 1.00 92.75 89 GLY A CA 1
ATOM 683 C C . GLY A 1 89 ? -2.153 -4.558 -11.767 1.00 92.75 89 GLY A C 1
ATOM 684 O O . GLY A 1 89 ? -1.850 -5.641 -12.252 1.00 92.75 89 GLY A O 1
ATOM 685 N N . PHE A 1 90 ? -2.001 -4.293 -10.473 1.00 95.00 90 PHE A N 1
ATOM 686 C CA . PHE A 1 90 ? -1.532 -5.255 -9.473 1.00 95.00 90 PHE A CA 1
ATOM 687 C C . PHE A 1 90 ? -2.628 -5.544 -8.445 1.00 95.00 90 PHE A C 1
ATOM 689 O O . PHE A 1 90 ? -3.697 -4.932 -8.458 1.00 95.00 90 PHE A O 1
ATOM 696 N N . PHE A 1 91 ? -2.370 -6.472 -7.527 1.00 95.56 91 PHE A N 1
ATOM 697 C CA . PHE A 1 91 ? -3.293 -6.815 -6.451 1.00 95.56 91 PHE A CA 1
ATOM 698 C C . PHE A 1 91 ? -2.729 -6.441 -5.088 1.00 95.56 91 PHE A C 1
ATOM 700 O O . PHE A 1 91 ? -1.633 -6.867 -4.730 1.00 95.56 91 PHE A O 1
ATOM 707 N N . LEU A 1 92 ? -3.531 -5.732 -4.294 1.00 95.31 92 LEU A N 1
ATOM 708 C CA . LEU A 1 92 ? -3.313 -5.556 -2.863 1.00 95.31 92 LEU A CA 1
ATOM 709 C C . LEU A 1 92 ? -4.194 -6.542 -2.111 1.00 95.31 92 LEU A C 1
ATOM 711 O O . LEU A 1 92 ? -5.418 -6.407 -2.124 1.00 95.31 92 LEU A O 1
ATOM 715 N N . THR A 1 93 ? -3.582 -7.508 -1.438 1.00 95.44 93 THR A N 1
ATOM 716 C CA . THR A 1 93 ? -4.293 -8.562 -0.708 1.00 95.44 93 THR A CA 1
ATOM 717 C C . THR A 1 93 ? -4.048 -8.421 0.785 1.00 95.44 93 THR A C 1
ATOM 719 O O . THR A 1 93 ? -2.907 -8.339 1.225 1.00 95.44 93 THR A O 1
ATOM 722 N N . ARG A 1 94 ? -5.108 -8.412 1.593 1.00 95.12 94 ARG A N 1
ATOM 723 C CA . ARG A 1 94 ? -5.033 -8.408 3.053 1.00 95.12 94 ARG A CA 1
ATOM 724 C C . ARG A 1 94 ? -4.545 -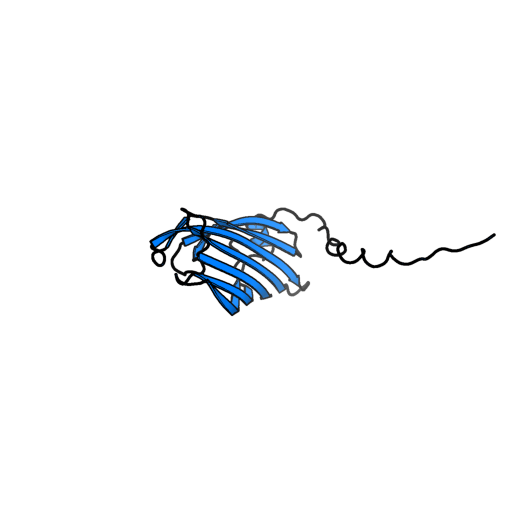9.768 3.538 1.00 95.12 94 ARG A C 1
ATOM 726 O O . ARG A 1 94 ? -5.276 -10.753 3.485 1.00 95.12 94 ARG A O 1
ATOM 733 N N . VAL A 1 95 ? -3.332 -9.795 4.069 1.00 94.31 95 VAL A N 1
ATOM 734 C CA . VAL A 1 95 ? -2.687 -11.003 4.594 1.00 94.31 95 VAL A CA 1
ATOM 735 C C . VAL A 1 95 ? -3.188 -11.305 6.001 1.00 94.31 95 VAL A C 1
ATOM 737 O O . VAL A 1 95 ? -3.493 -12.448 6.343 1.00 94.31 95 VAL A O 1
ATOM 740 N N . SER A 1 96 ? -3.305 -10.276 6.839 1.00 93.81 96 SER A N 1
ATOM 741 C CA . SER A 1 96 ? -3.753 -10.444 8.216 1.00 93.81 96 SER A CA 1
ATOM 742 C C . SER A 1 96 ? -4.366 -9.176 8.789 1.00 93.81 96 SER A C 1
ATOM 744 O O . SER A 1 96 ? -4.110 -8.060 8.338 1.00 93.81 96 SER A O 1
ATOM 746 N N . ALA A 1 97 ? -5.198 -9.372 9.805 1.00 94.50 97 ALA A N 1
ATOM 747 C CA . ALA A 1 97 ? -5.668 -8.321 10.682 1.00 94.50 97 ALA A CA 1
ATOM 748 C C . ALA A 1 97 ? -5.658 -8.857 12.112 1.00 94.50 97 ALA A C 1
ATOM 750 O O . ALA A 1 97 ? -6.090 -9.986 12.359 1.00 94.50 97 ALA A O 1
ATOM 751 N N . SER A 1 98 ? -5.144 -8.067 13.045 1.00 94.88 98 SER A N 1
ATOM 752 C CA . SER A 1 98 ? -5.046 -8.457 14.449 1.00 94.88 98 SER A CA 1
ATOM 753 C C . SER A 1 98 ? -5.219 -7.257 15.361 1.00 94.88 98 SER A C 1
ATOM 755 O O . SER A 1 98 ? -4.753 -6.164 15.033 1.00 94.88 98 SER A O 1
ATOM 757 N N . GLY A 1 99 ? -5.843 -7.455 16.516 1.00 93.62 99 GLY A N 1
ATOM 758 C CA . GLY A 1 99 ? -6.053 -6.374 17.464 1.00 93.62 99 GLY A CA 1
ATOM 759 C C . GLY A 1 99 ? -7.118 -6.662 18.509 1.00 93.62 99 GLY A C 1
ATOM 760 O O . GLY A 1 99 ? -7.423 -7.808 18.826 1.00 93.62 99 GLY A O 1
ATOM 761 N N . ASN A 1 100 ? -7.661 -5.581 19.052 1.00 90.81 100 ASN A N 1
ATOM 762 C CA . ASN A 1 100 ? -8.737 -5.548 20.034 1.00 90.81 100 ASN A CA 1
ATOM 763 C C . ASN A 1 100 ? -9.580 -4.279 19.814 1.00 90.81 100 ASN A C 1
ATOM 765 O O . ASN A 1 100 ? -9.475 -3.654 18.771 1.00 90.81 100 ASN A O 1
ATOM 769 N N . LEU A 1 101 ? -10.405 -3.876 20.784 1.00 90.19 101 LEU A N 1
ATOM 770 C CA . LEU A 1 101 ? -11.262 -2.684 20.685 1.00 90.19 101 LEU A CA 1
ATOM 771 C C . LEU A 1 101 ? -10.494 -1.353 20.574 1.00 90.19 101 LEU A C 1
ATOM 773 O O . LEU A 1 101 ? -11.026 -0.362 20.071 1.00 90.19 101 LEU A O 1
ATOM 777 N N . ARG A 1 102 ? -9.272 -1.286 21.115 1.00 90.88 102 ARG A N 1
ATOM 778 C CA . ARG A 1 102 ? -8.489 -0.045 21.192 1.00 90.88 102 ARG A CA 1
ATOM 779 C C . ARG A 1 102 ? -7.471 0.083 20.078 1.00 90.88 102 ARG A C 1
ATOM 781 O O . ARG A 1 102 ? -7.164 1.203 19.686 1.00 90.88 102 ARG A O 1
ATOM 788 N N . ARG A 1 103 ? -6.909 -1.025 19.607 1.00 93.75 103 ARG A N 1
ATOM 789 C CA . ARG A 1 103 ? -5.855 -1.020 18.594 1.00 93.75 103 ARG A CA 1
ATOM 790 C C . ARG A 1 103 ? -6.059 -2.157 17.617 1.00 93.75 103 ARG A C 1
ATOM 792 O O . ARG A 1 103 ? -6.363 -3.271 18.032 1.00 93.75 103 ARG A O 1
ATOM 799 N N . ALA A 1 104 ? -5.796 -1.887 16.349 1.00 94.44 104 ALA A N 1
ATOM 800 C CA . ALA A 1 104 ? -5.740 -2.910 15.318 1.00 94.44 104 ALA A CA 1
ATOM 801 C C . ALA A 1 104 ? -4.555 -2.662 14.392 1.00 94.44 104 ALA A C 1
ATOM 803 O O . ALA A 1 104 ? -4.086 -1.539 14.238 1.00 94.44 104 ALA A O 1
ATOM 804 N N . THR A 1 105 ? -4.053 -3.724 13.783 1.00 95.88 105 THR A N 1
ATOM 805 C CA . THR A 1 105 ? -3.088 -3.669 12.689 1.00 95.88 105 THR A CA 1
ATOM 806 C C . THR A 1 105 ? -3.630 -4.516 11.558 1.00 95.88 105 THR A C 1
ATOM 808 O O . THR A 1 105 ? -4.010 -5.666 11.779 1.00 95.88 105 THR A O 1
ATOM 811 N N . ILE A 1 106 ? -3.662 -3.952 10.357 1.00 95.56 106 ILE A N 1
ATOM 812 C CA . ILE A 1 106 ? -4.017 -4.657 9.132 1.00 95.56 106 ILE A CA 1
ATOM 813 C C . ILE A 1 106 ? -2.793 -4.654 8.225 1.00 95.56 106 ILE A C 1
ATOM 815 O O . ILE A 1 106 ? -2.210 -3.601 7.969 1.00 95.56 106 ILE A O 1
ATOM 819 N N . ARG A 1 107 ? -2.404 -5.836 7.752 1.00 96.06 107 ARG A N 1
ATOM 820 C CA . ARG A 1 107 ? -1.283 -6.026 6.833 1.00 96.06 107 ARG A CA 1
ATOM 821 C C . ARG A 1 107 ? -1.794 -6.489 5.484 1.00 96.06 107 ARG A C 1
ATOM 823 O O . ARG A 1 107 ? -2.629 -7.393 5.400 1.00 96.06 107 ARG A O 1
ATOM 830 N N . TYR A 1 108 ? -1.233 -5.904 4.443 1.00 96.69 108 TYR A N 1
ATOM 831 C CA . TYR A 1 108 ? -1.485 -6.243 3.060 1.00 96.69 108 TYR A CA 1
ATOM 832 C C . TYR A 1 108 ? -0.171 -6.562 2.349 1.00 96.69 108 TYR A C 1
ATOM 834 O O . TYR A 1 108 ? 0.886 -6.055 2.725 1.00 96.69 108 TYR A O 1
ATOM 842 N N . ALA A 1 109 ? -0.264 -7.373 1.305 1.00 96.88 109 ALA A N 1
ATOM 843 C CA . ALA A 1 109 ? 0.818 -7.674 0.387 1.00 96.88 109 ALA A CA 1
ATOM 844 C C . ALA A 1 109 ? 0.412 -7.280 -1.031 1.00 96.88 109 ALA A C 1
ATOM 846 O O . ALA A 1 109 ? -0.719 -7.536 -1.459 1.00 96.88 109 ALA A O 1
ATOM 847 N N . TYR A 1 110 ? 1.353 -6.668 -1.737 1.00 96.38 110 TYR A N 1
ATOM 848 C CA . TYR A 1 110 ? 1.264 -6.421 -3.165 1.00 96.38 110 TYR A CA 1
ATOM 849 C C . TYR A 1 110 ? 1.739 -7.658 -3.923 1.00 96.38 110 TYR A C 1
ATOM 851 O O . TYR A 1 110 ? 2.689 -8.321 -3.506 1.00 96.38 110 TYR A O 1
ATOM 859 N N . SER A 1 111 ? 1.062 -7.984 -5.019 1.00 95.31 111 SER A N 1
ATOM 860 C CA . SER A 1 111 ? 1.413 -9.122 -5.870 1.00 95.31 111 SER A CA 1
ATOM 861 C C . SER A 1 111 ? 0.805 -8.985 -7.263 1.00 95.31 111 SER A C 1
ATOM 863 O O . SER A 1 111 ? -0.200 -8.292 -7.448 1.00 95.31 111 SER A O 1
ATOM 865 N N . GLY A 1 112 ? 1.360 -9.722 -8.219 1.00 95.62 112 GLY A N 1
ATOM 866 C CA . GLY A 1 112 ? 0.801 -9.894 -9.557 1.00 95.62 112 GLY A CA 1
ATOM 867 C C . GLY A 1 112 ? 1.749 -9.437 -10.653 1.00 95.62 112 GLY A C 1
ATOM 868 O O . GLY A 1 112 ? 2.770 -8.805 -10.387 1.00 95.62 112 GLY A O 1
ATOM 869 N N . THR A 1 113 ? 1.384 -9.764 -11.886 1.00 96.06 113 THR A N 1
ATOM 870 C CA . THR A 1 113 ? 2.102 -9.372 -13.096 1.00 96.06 113 THR A CA 1
ATOM 871 C C . THR A 1 113 ? 1.184 -8.582 -14.022 1.00 96.06 113 THR A C 1
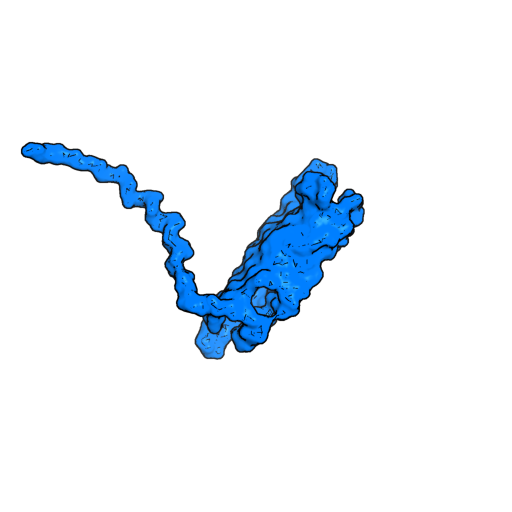ATOM 873 O O . THR A 1 113 ? -0.016 -8.847 -14.092 1.00 96.06 113 THR A O 1
ATOM 876 N N . SER A 1 114 ? 1.738 -7.590 -14.714 1.00 95.94 114 SER A N 1
ATOM 877 C CA . SER A 1 114 ? 1.014 -6.737 -15.658 1.00 95.94 114 SER A CA 1
ATOM 878 C C . SER A 1 114 ? 1.970 -6.194 -16.713 1.00 95.94 114 SER A C 1
ATOM 880 O O . SER A 1 114 ? 3.096 -5.808 -16.400 1.00 95.94 114 SER A O 1
ATOM 882 N N . PHE A 1 115 ? 1.520 -6.145 -17.965 1.00 94.44 115 PHE A N 1
ATOM 883 C CA . PHE A 1 115 ? 2.292 -5.557 -19.056 1.00 94.44 115 PHE A CA 1
ATOM 884 C C . PHE A 1 115 ? 2.273 -4.029 -18.984 1.00 94.44 115 PHE A C 1
ATOM 886 O O . PHE A 1 115 ? 1.200 -3.433 -19.086 1.00 94.44 115 PHE A O 1
ATOM 893 N N . ASN A 1 116 ? 3.451 -3.405 -18.864 1.00 92.75 116 ASN A N 1
ATOM 894 C CA . ASN A 1 116 ? 3.589 -1.955 -18.863 1.00 92.75 116 ASN A CA 1
ATOM 895 C C . ASN A 1 116 ? 3.873 -1.430 -20.279 1.00 92.75 116 ASN A C 1
ATOM 897 O O . ASN A 1 116 ? 4.999 -1.575 -20.768 1.00 92.75 116 ASN A O 1
ATOM 901 N N . PRO A 1 117 ? 2.929 -0.732 -20.933 1.00 90.88 117 PRO A N 1
ATOM 902 C CA . PRO A 1 117 ? 3.151 -0.192 -22.273 1.00 90.88 117 PRO A CA 1
ATOM 903 C C . PRO A 1 117 ? 4.226 0.906 -22.324 1.00 90.88 117 PRO A C 1
ATOM 905 O O . PRO A 1 117 ? 4.767 1.169 -23.393 1.00 90.88 117 PRO A O 1
ATOM 908 N N . VAL A 1 118 ? 4.562 1.549 -21.197 1.00 88.75 118 VAL A N 1
ATOM 909 C CA . VAL A 1 118 ? 5.624 2.573 -21.148 1.00 88.75 118 VAL A CA 1
ATOM 910 C C . VAL A 1 118 ? 7.005 1.941 -21.253 1.00 88.75 118 VAL A C 1
ATOM 912 O O . VAL A 1 118 ? 7.912 2.567 -21.789 1.00 88.75 118 VAL A O 1
ATOM 915 N N . TYR A 1 119 ? 7.181 0.710 -20.785 1.00 87.94 119 TYR A N 1
ATOM 916 C CA . TYR A 1 119 ? 8.468 0.016 -20.847 1.00 87.94 119 TYR A CA 1
ATOM 917 C C . TYR A 1 119 ? 8.502 -1.059 -21.931 1.00 87.94 119 TYR A C 1
ATOM 919 O O . TYR A 1 119 ? 9.580 -1.450 -22.351 1.00 87.94 119 TYR A O 1
ATOM 927 N N . GLY A 1 120 ? 7.339 -1.460 -22.454 1.00 91.69 120 GLY A N 1
ATOM 928 C CA . GLY A 1 120 ? 7.249 -2.535 -23.438 1.00 91.69 120 GLY A CA 1
ATOM 929 C C . GLY A 1 120 ? 7.516 -3.908 -22.823 1.00 91.69 120 GLY A C 1
ATOM 930 O O . GLY A 1 120 ? 7.875 -4.834 -23.542 1.00 91.69 120 GLY A O 1
ATOM 931 N N . GLU A 1 121 ? 7.341 -4.045 -21.507 1.00 91.94 121 GLU A N 1
ATOM 932 C CA . GLU A 1 121 ? 7.736 -5.230 -20.747 1.00 91.94 121 GLU A CA 1
ATOM 933 C C . GLU A 1 121 ? 6.642 -5.697 -19.788 1.00 91.94 121 GLU A C 1
ATOM 935 O O . GLU A 1 121 ? 5.785 -4.930 -19.339 1.00 91.94 121 GLU A O 1
ATOM 940 N N . THR A 1 122 ? 6.681 -6.990 -19.463 1.00 95.88 122 THR A N 1
ATOM 941 C CA . THR A 1 122 ? 5.855 -7.546 -18.391 1.00 95.88 122 THR A CA 1
ATOM 942 C C . THR A 1 122 ? 6.542 -7.291 -17.066 1.00 95.88 122 THR A C 1
ATOM 944 O O . THR A 1 122 ? 7.679 -7.704 -16.856 1.00 95.88 122 THR A O 1
ATOM 947 N N . MET A 1 123 ? 5.813 -6.650 -16.165 1.00 95.38 123 MET A N 1
ATOM 948 C CA . MET A 1 123 ? 6.302 -6.258 -14.858 1.00 95.38 123 MET A CA 1
ATOM 949 C C . MET A 1 123 ? 5.654 -7.123 -13.793 1.00 95.38 123 MET A C 1
ATOM 951 O O . MET A 1 123 ? 4.473 -7.457 -13.907 1.00 95.38 123 MET A O 1
ATOM 955 N N . TYR A 1 124 ? 6.387 -7.443 -12.736 1.00 95.88 124 TYR A N 1
ATOM 956 C CA . TYR A 1 124 ? 5.806 -7.947 -11.506 1.00 95.88 124 TYR A CA 1
ATOM 957 C C . TYR A 1 124 ? 5.815 -6.853 -10.439 1.00 95.88 124 TYR A C 1
ATOM 959 O O . TYR A 1 124 ? 6.767 -6.087 -10.298 1.00 95.88 124 TYR A O 1
ATOM 967 N N . GLY A 1 125 ? 4.709 -6.764 -9.707 1.00 95.50 125 GLY A N 1
ATOM 968 C CA . GLY A 1 125 ? 4.527 -5.826 -8.610 1.00 95.50 125 GLY A CA 1
ATOM 969 C C . GLY A 1 125 ? 4.596 -6.559 -7.281 1.00 95.50 125 GLY A C 1
ATOM 970 O O . GLY A 1 125 ? 3.919 -7.573 -7.097 1.00 95.50 125 GLY A O 1
ATOM 971 N N . SER A 1 126 ? 5.382 -6.044 -6.341 1.00 96.31 126 SER A N 1
ATOM 972 C CA . SER A 1 126 ? 5.548 -6.639 -5.014 1.00 96.31 126 SER A CA 1
ATOM 973 C C . SER A 1 126 ? 5.737 -5.573 -3.940 1.00 96.31 126 SER A C 1
ATOM 975 O O . SER A 1 126 ? 5.990 -4.410 -4.237 1.00 96.31 126 SER A O 1
ATOM 977 N N . GLY A 1 127 ? 5.547 -5.947 -2.676 1.00 96.94 127 GLY A N 1
ATOM 978 C CA . GLY A 1 127 ? 5.641 -5.006 -1.565 1.00 96.94 127 GLY A CA 1
ATOM 979 C C . GLY A 1 127 ? 4.642 -5.284 -0.454 1.00 96.94 127 GLY A C 1
ATOM 980 O O . GLY A 1 127 ? 3.940 -6.301 -0.448 1.00 96.94 127 GLY A O 1
ATOM 981 N N . GLN A 1 128 ? 4.565 -4.365 0.503 1.00 97.31 128 GLN A N 1
ATOM 982 C CA . GLN A 1 128 ? 3.730 -4.502 1.689 1.00 97.31 128 GLN A CA 1
ATOM 983 C C . GLN A 1 128 ? 3.111 -3.171 2.096 1.00 97.31 128 GLN A C 1
ATOM 985 O O . GLN A 1 128 ? 3.740 -2.121 2.021 1.00 97.31 128 GLN A O 1
ATOM 990 N N . LYS A 1 129 ? 1.889 -3.245 2.622 1.00 96.88 129 LYS A N 1
ATOM 991 C CA . LYS A 1 129 ? 1.228 -2.116 3.274 1.00 96.88 129 LYS A CA 1
ATOM 992 C C . LYS A 1 129 ? 0.787 -2.509 4.671 1.00 96.88 129 LYS A C 1
ATOM 994 O O . LYS A 1 129 ? 0.119 -3.524 4.855 1.00 96.88 129 LYS A O 1
ATOM 999 N N . THR A 1 130 ? 1.113 -1.688 5.657 1.00 96.75 130 THR A N 1
ATOM 1000 C CA . THR A 1 130 ? 0.643 -1.840 7.034 1.00 96.75 130 THR A CA 1
ATOM 1001 C C . THR A 1 130 ? -0.173 -0.624 7.428 1.00 96.75 130 THR A C 1
ATOM 1003 O O . THR A 1 130 ? 0.279 0.505 7.271 1.00 96.75 130 THR A O 1
ATOM 1006 N N . VAL A 1 131 ? -1.363 -0.867 7.971 1.00 96.25 131 VAL A N 1
ATOM 1007 C CA . VAL A 1 131 ? -2.259 0.162 8.500 1.00 96.25 131 VAL A CA 1
ATOM 1008 C C . VAL A 1 131 ? -2.488 -0.128 9.977 1.00 96.25 131 VAL A C 1
ATOM 1010 O O . VAL A 1 131 ? -2.983 -1.200 10.337 1.00 96.25 131 VAL A O 1
ATOM 1013 N N . GLN A 1 132 ? -2.102 0.802 10.839 1.00 95.94 132 GLN A N 1
ATOM 1014 C CA . GLN A 1 132 ? -2.246 0.694 12.286 1.00 95.94 132 GLN A CA 1
ATOM 1015 C C . GLN A 1 132 ? -3.310 1.666 12.768 1.00 95.94 132 GLN A C 1
ATOM 1017 O O . GLN A 1 132 ? -3.340 2.815 12.351 1.00 95.94 132 GLN A O 1
ATOM 1022 N N . PHE A 1 133 ? -4.163 1.207 13.674 1.00 95.31 133 PHE A N 1
ATOM 1023 C CA . PHE A 1 133 ? -5.286 1.965 14.206 1.00 95.31 133 PHE A CA 1
ATOM 1024 C C . PHE A 1 133 ? -5.116 2.144 15.702 1.00 95.31 133 PHE A C 1
ATOM 1026 O O . PHE A 1 133 ? -4.808 1.188 16.423 1.00 95.31 133 PHE A O 1
ATOM 1033 N N . VAL A 1 134 ? -5.432 3.340 16.180 1.00 94.25 134 VAL A N 1
ATOM 1034 C CA . VAL A 1 134 ? -5.543 3.653 17.598 1.00 94.25 134 VAL A CA 1
ATOM 1035 C C . VAL A 1 134 ? -6.871 4.355 17.846 1.00 94.25 134 VAL A C 1
ATOM 1037 O O . VAL A 1 134 ? -7.141 5.435 17.328 1.00 94.25 134 VAL A O 1
ATOM 1040 N N . ARG A 1 135 ? -7.712 3.734 18.672 1.00 91.88 135 ARG A N 1
ATOM 1041 C CA . ARG A 1 135 ? -8.940 4.340 19.176 1.00 91.88 135 ARG A CA 1
ATOM 1042 C C . ARG A 1 135 ? -8.600 5.377 20.240 1.00 91.88 135 ARG A C 1
ATOM 1044 O O . ARG A 1 135 ? -7.958 5.064 21.245 1.00 91.88 135 ARG A O 1
ATOM 1051 N N . ARG A 1 136 ? -9.101 6.590 20.053 1.00 89.19 136 ARG A N 1
ATOM 1052 C CA . ARG A 1 136 ? -9.080 7.693 21.012 1.00 89.19 136 ARG A CA 1
ATOM 1053 C C . ARG A 1 136 ? -10.497 8.000 21.483 1.00 89.19 136 ARG A C 1
ATOM 1055 O O . ARG A 1 136 ? -11.461 7.843 20.738 1.00 89.19 136 ARG A O 1
ATOM 1062 N N . GLY A 1 137 ? -10.599 8.456 22.728 1.00 78.75 137 GLY A N 1
ATOM 1063 C CA . GLY A 1 137 ? -11.870 8.812 23.350 1.00 78.75 137 GLY A CA 1
ATOM 1064 C C . GLY A 1 137 ? -12.700 7.606 23.808 1.00 78.75 137 GLY A C 1
ATOM 1065 O O . GLY A 1 137 ? -12.708 6.538 23.194 1.00 78.75 137 GLY A O 1
ATOM 1066 N N . TYR A 1 138 ? -13.400 7.794 24.928 1.00 71.38 138 TYR A N 1
ATOM 1067 C CA . TYR A 1 138 ? -14.298 6.791 25.504 1.00 71.38 138 TYR A CA 1
ATOM 1068 C C . TYR A 1 138 ? -15.727 6.949 24.963 1.00 71.38 138 TYR A C 1
ATOM 1070 O O . TYR A 1 138 ? -16.264 6.005 24.388 1.00 71.38 138 TYR A O 1
ATOM 1078 N N . SER A 1 139 ? -16.304 8.150 25.081 1.00 73.69 139 SER A N 1
ATOM 1079 C CA . SER A 1 139 ? -17.676 8.482 24.658 1.00 73.69 139 SER A CA 1
ATOM 1080 C C . SER A 1 139 ? -17.780 8.942 23.200 1.00 73.69 139 SER A C 1
ATOM 1082 O O . SER A 1 139 ? -18.709 8.562 22.495 1.00 73.69 139 SER A O 1
ATOM 1084 N N . ARG A 1 140 ? -16.811 9.731 22.719 1.00 81.62 140 ARG A N 1
ATOM 1085 C CA . ARG A 1 140 ? -16.678 10.118 21.307 1.00 81.62 140 ARG A CA 1
ATOM 1086 C C . ARG A 1 140 ? -15.501 9.375 20.703 1.00 81.62 140 ARG A C 1
ATOM 1088 O O . ARG A 1 140 ? -14.353 9.774 20.887 1.00 81.62 140 ARG A O 1
ATOM 1095 N N . VAL A 1 141 ? -15.807 8.272 20.033 1.00 82.56 141 VAL A N 1
ATOM 1096 C CA . VAL A 1 141 ? -14.810 7.434 19.372 1.00 82.56 141 VAL A CA 1
ATOM 1097 C C . VAL A 1 141 ? -14.185 8.211 18.227 1.00 82.56 141 VAL A C 1
ATOM 1099 O O . VAL A 1 141 ? -14.891 8.656 17.328 1.00 82.56 141 VAL A O 1
ATOM 1102 N N . ARG A 1 142 ? -12.865 8.350 18.270 1.00 88.56 142 ARG A N 1
ATOM 1103 C CA . ARG A 1 142 ? -12.043 8.842 17.167 1.00 88.56 142 ARG A CA 1
ATOM 1104 C C . ARG A 1 142 ? -10.992 7.805 16.850 1.00 88.56 142 ARG A C 1
ATOM 1106 O O . ARG A 1 142 ? -10.508 7.122 17.754 1.00 88.56 142 ARG A O 1
ATOM 1113 N N . TYR A 1 143 ? -10.633 7.686 15.588 1.00 92.12 143 TYR A N 1
ATOM 1114 C CA . TYR A 1 143 ? -9.585 6.768 15.171 1.00 92.12 143 TYR A CA 1
ATOM 1115 C C . TYR A 1 143 ? -8.440 7.558 14.571 1.00 92.12 143 TYR A C 1
ATOM 1117 O O . TYR A 1 143 ? -8.634 8.294 13.611 1.00 92.12 143 TYR A O 1
ATOM 1125 N N . GLU A 1 144 ? -7.259 7.373 15.144 1.00 93.00 144 GLU A N 1
ATOM 1126 C CA . GLU A 1 144 ? -5.996 7.778 14.540 1.00 93.00 144 GLU A CA 1
ATOM 1127 C C . GLU A 1 144 ? -5.424 6.578 13.801 1.00 93.00 144 GLU A C 1
ATOM 1129 O O . GLU A 1 144 ? -5.418 5.459 14.327 1.00 93.00 144 GLU A O 1
ATOM 1134 N N . ILE A 1 145 ? -4.957 6.812 12.583 1.00 95.12 145 ILE A N 1
ATOM 1135 C CA . ILE A 1 145 ? -4.350 5.788 11.748 1.00 95.12 145 ILE A CA 1
ATOM 1136 C C . ILE A 1 145 ? -2.970 6.231 11.326 1.00 95.12 145 ILE A C 1
ATOM 1138 O O . ILE A 1 145 ? -2.798 7.374 10.916 1.00 95.12 145 ILE A O 1
ATOM 1142 N N . THR A 1 146 ? -2.031 5.296 11.346 1.00 96.31 146 THR A N 1
ATOM 1143 C CA . THR A 1 146 ? -0.756 5.423 10.647 1.00 96.31 146 THR A CA 1
ATOM 1144 C C . THR A 1 146 ? -0.652 4.357 9.564 1.00 96.31 146 THR A C 1
ATOM 1146 O O . THR A 1 146 ? -1.056 3.205 9.755 1.00 96.31 146 THR A O 1
ATOM 1149 N N . THR A 1 147 ? -0.112 4.741 8.413 1.00 96.31 147 THR A N 1
ATOM 1150 C CA . THR A 1 147 ? 0.111 3.847 7.276 1.00 96.31 147 THR A CA 1
ATOM 1151 C C . THR A 1 147 ? 1.585 3.859 6.904 1.00 96.31 147 THR A C 1
ATOM 1153 O O . THR A 1 147 ? 2.217 4.911 6.916 1.00 96.31 147 THR A O 1
ATOM 1156 N N . ASN A 1 148 ? 2.108 2.688 6.556 1.00 97.31 148 ASN A N 1
ATOM 1157 C CA . ASN A 1 148 ? 3.378 2.514 5.860 1.00 97.31 148 ASN A CA 1
ATOM 1158 C C . ASN A 1 148 ? 3.114 1.638 4.631 1.00 97.31 148 ASN A C 1
ATOM 1160 O O . ASN A 1 148 ? 2.531 0.559 4.766 1.00 97.31 148 ASN A O 1
ATOM 1164 N N . ASP A 1 149 ? 3.478 2.123 3.452 1.00 96.62 149 ASP A N 1
ATOM 1165 C CA . ASP A 1 149 ? 3.140 1.553 2.156 1.00 96.62 149 ASP A CA 1
ATOM 1166 C C . ASP A 1 149 ? 4.385 1.513 1.265 1.00 96.62 149 ASP A C 1
ATOM 1168 O O . ASP A 1 149 ? 4.910 2.546 0.852 1.00 96.62 149 ASP A O 1
ATOM 1172 N N . VAL A 1 150 ? 4.877 0.309 0.992 1.00 97.12 150 VAL A N 1
ATOM 1173 C CA . VAL A 1 150 ? 6.061 0.074 0.168 1.00 97.12 150 VAL A CA 1
ATOM 1174 C C . VAL A 1 150 ? 5.675 -0.818 -0.995 1.00 97.12 150 VAL A C 1
ATOM 1176 O O . VAL A 1 150 ? 5.111 -1.896 -0.796 1.00 97.12 150 VAL A O 1
ATOM 1179 N N . PHE A 1 151 ? 6.023 -0.385 -2.198 1.00 96.94 151 PHE A N 1
ATOM 1180 C CA . PHE A 1 151 ? 5.756 -1.103 -3.433 1.00 96.94 151 PHE A CA 1
ATOM 1181 C C . PHE A 1 151 ? 6.926 -0.959 -4.398 1.00 96.94 151 PHE A C 1
ATOM 1183 O O . PHE A 1 151 ? 7.494 0.123 -4.519 1.00 96.94 151 PHE A O 1
ATOM 1190 N N . GLU A 1 152 ? 7.230 -2.032 -5.117 1.00 95.44 152 GLU A N 1
ATOM 1191 C CA . GLU A 1 152 ? 8.205 -2.078 -6.198 1.00 95.44 152 GLU A CA 1
ATOM 1192 C C . GLU A 1 152 ? 7.588 -2.754 -7.428 1.00 95.44 152 GLU A C 1
ATOM 1194 O O . GLU A 1 152 ? 6.874 -3.754 -7.325 1.00 95.44 152 GLU A O 1
ATOM 1199 N N . GLU A 1 153 ? 7.897 -2.202 -8.595 1.00 94.75 153 GLU A N 1
ATOM 1200 C CA . GLU A 1 153 ? 7.572 -2.713 -9.920 1.00 94.75 153 GLU A CA 1
ATOM 1201 C C . GLU A 1 153 ? 8.880 -3.055 -10.635 1.00 94.75 153 GLU A C 1
ATOM 1203 O O . GLU A 1 153 ? 9.705 -2.170 -10.887 1.00 94.75 153 GLU A O 1
ATOM 1208 N N . ARG A 1 154 ? 9.060 -4.335 -10.957 1.00 94.19 154 ARG A N 1
ATOM 1209 C CA . ARG A 1 154 ? 10.283 -4.893 -11.547 1.00 94.19 154 ARG A CA 1
ATOM 1210 C C . ARG A 1 154 ? 9.968 -5.674 -12.812 1.00 94.19 154 ARG A C 1
ATOM 1212 O O . ARG A 1 154 ? 8.859 -6.191 -12.947 1.00 94.19 154 ARG A O 1
ATOM 1219 N N . SER A 1 155 ? 10.911 -5.753 -13.742 1.00 94.69 155 SER A N 1
ATOM 1220 C CA . SER A 1 155 ? 10.757 -6.583 -14.937 1.00 94.69 155 SER A CA 1
ATOM 1221 C C . SER A 1 155 ? 10.718 -8.058 -14.551 1.00 94.69 155 SER A C 1
ATOM 1223 O O . SER A 1 155 ? 11.447 -8.512 -13.671 1.00 94.69 155 SER A O 1
ATOM 1225 N N . VAL A 1 156 ? 9.853 -8.826 -15.209 1.00 96.31 156 VAL A N 1
ATOM 1226 C CA . VAL A 1 156 ? 9.781 -10.284 -15.022 1.00 96.31 156 VAL A CA 1
ATOM 1227 C C . VAL A 1 156 ? 10.988 -10.994 -15.640 1.00 96.31 156 VAL A C 1
ATOM 1229 O O . VAL A 1 156 ? 11.289 -12.121 -15.253 1.00 96.31 156 VAL A O 1
ATOM 1232 N N . PHE A 1 157 ? 11.668 -10.366 -16.602 1.00 94.44 157 PHE A N 1
ATOM 1233 C CA . PHE A 1 157 ? 12.705 -11.025 -17.394 1.00 94.44 157 PHE A CA 1
ATOM 1234 C C . PHE A 1 157 ? 14.085 -10.967 -16.743 1.00 94.44 157 PHE A C 1
ATOM 1236 O O . PHE A 1 157 ? 14.788 -11.975 -16.726 1.00 94.44 157 PHE A O 1
ATOM 1243 N N . ASP A 1 158 ? 14.467 -9.806 -16.215 1.00 93.62 158 ASP A N 1
ATOM 1244 C CA . ASP A 1 158 ? 15.816 -9.544 -15.701 1.00 93.62 158 ASP A CA 1
ATOM 1245 C C . ASP A 1 158 ? 15.835 -8.986 -14.266 1.00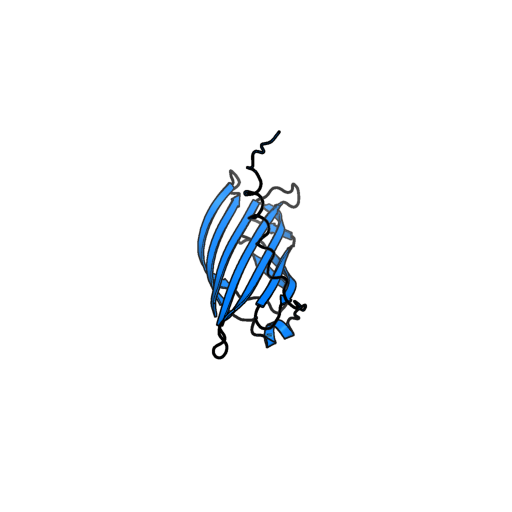 93.62 158 ASP A C 1
ATOM 1247 O O . ASP A 1 158 ? 16.901 -8.672 -13.744 1.00 93.62 158 ASP A O 1
ATOM 1251 N N . ASP A 1 159 ? 14.667 -8.884 -13.620 1.00 93.19 159 ASP A N 1
ATOM 1252 C CA . ASP A 1 159 ? 14.478 -8.318 -12.277 1.00 93.19 159 ASP A CA 1
ATOM 1253 C C . ASP A 1 159 ? 14.875 -6.836 -12.127 1.00 93.19 159 ASP A C 1
ATOM 1255 O O . ASP A 1 159 ? 14.933 -6.300 -11.012 1.00 93.19 159 ASP A O 1
ATOM 1259 N N . SER A 1 160 ? 15.100 -6.136 -13.244 1.00 92.88 160 SER A N 1
ATOM 1260 C CA . SER A 1 160 ? 15.383 -4.706 -13.235 1.00 92.88 160 SER A CA 1
ATOM 1261 C C . SER A 1 160 ? 14.234 -3.971 -12.555 1.00 92.88 160 SER A C 1
ATOM 1263 O O . SER A 1 160 ? 13.067 -4.133 -12.917 1.00 92.88 160 SER A O 1
ATOM 1265 N N . LEU A 1 161 ? 14.542 -3.156 -11.546 1.00 92.31 161 LEU A N 1
ATOM 1266 C CA . LEU A 1 161 ? 13.565 -2.230 -10.980 1.00 92.31 161 LEU A CA 1
ATOM 1267 C C . LEU A 1 161 ? 13.160 -1.247 -12.086 1.00 92.31 161 LEU A C 1
ATOM 1269 O O . LEU A 1 161 ? 13.984 -0.869 -12.917 1.00 92.31 161 LEU A O 1
ATOM 1273 N N . PHE A 1 162 ? 11.906 -0.786 -12.065 1.00 93.75 162 PHE A N 1
ATOM 1274 C CA . PHE A 1 162 ? 11.446 0.310 -12.924 1.00 93.75 162 PHE A CA 1
ATOM 1275 C C . PHE A 1 162 ? 10.713 1.384 -12.141 1.00 93.75 162 PHE A C 1
ATOM 1277 O O . PHE A 1 162 ? 11.030 2.559 -12.288 1.00 93.75 162 PHE A O 1
ATOM 1284 N N . THR A 1 163 ? 9.775 1.024 -11.267 1.00 94.75 163 THR A N 1
ATOM 1285 C CA . THR A 1 163 ? 9.119 2.014 -10.404 1.00 94.75 163 THR A CA 1
ATOM 1286 C C . THR A 1 163 ? 9.019 1.527 -8.972 1.00 94.75 163 THR A C 1
ATOM 1288 O O . THR A 1 163 ? 9.057 0.329 -8.703 1.00 94.75 163 THR A O 1
ATOM 1291 N N . PHE A 1 164 ? 8.916 2.458 -8.032 1.00 95.12 164 PHE A N 1
ATOM 1292 C CA . PHE A 1 164 ? 8.623 2.138 -6.644 1.00 95.12 164 PHE A CA 1
ATOM 1293 C C . PHE A 1 164 ? 7.901 3.292 -5.955 1.00 95.12 164 PHE A C 1
ATOM 1295 O O . PHE A 1 164 ? 7.980 4.443 -6.389 1.00 95.12 164 PHE A O 1
ATOM 1302 N N . TRP A 1 165 ? 7.252 2.997 -4.833 1.00 95.38 165 TRP A N 1
ATOM 1303 C CA . TRP A 1 165 ? 6.912 4.010 -3.842 1.00 95.38 165 TRP A CA 1
ATOM 1304 C C . TRP A 1 165 ? 7.241 3.528 -2.433 1.00 95.38 165 TRP A C 1
ATOM 1306 O O . TRP A 1 165 ? 7.213 2.333 -2.132 1.00 95.38 165 TRP A O 1
ATOM 1316 N N . ARG A 1 166 ? 7.552 4.480 -1.558 1.00 96.62 166 ARG A N 1
ATOM 1317 C CA . ARG A 1 166 ? 7.738 4.282 -0.118 1.00 96.62 166 ARG A CA 1
ATOM 1318 C C . ARG A 1 166 ? 7.049 5.429 0.589 1.00 96.62 166 ARG A C 1
ATOM 1320 O O . ARG A 1 166 ? 7.592 6.530 0.645 1.00 96.62 166 ARG A O 1
ATOM 1327 N N . LEU A 1 167 ? 5.831 5.179 1.047 1.00 96.56 167 LEU A N 1
ATOM 1328 C CA . LEU A 1 167 ? 4.913 6.201 1.520 1.00 96.56 167 LEU A CA 1
ATOM 1329 C C . LEU A 1 167 ? 4.543 5.940 2.978 1.00 96.56 167 LEU A C 1
ATOM 1331 O O . LEU A 1 167 ? 4.300 4.806 3.391 1.00 96.56 167 LEU A O 1
ATOM 1335 N N . GLY A 1 168 ? 4.481 7.010 3.754 1.00 96.62 168 GLY A N 1
ATOM 1336 C CA . GLY A 1 168 ? 4.055 7.019 5.141 1.00 96.62 168 GLY A CA 1
ATOM 1337 C C . GLY A 1 168 ? 3.019 8.109 5.356 1.00 96.62 168 GLY A C 1
ATOM 1338 O O . GLY A 1 168 ? 3.028 9.136 4.686 1.00 96.62 168 GLY A O 1
ATOM 1339 N N . GLY A 1 169 ? 2.083 7.897 6.271 1.00 95.75 169 GLY A N 1
ATOM 1340 C CA . GLY A 1 169 ? 1.067 8.914 6.514 1.00 95.75 169 GLY A CA 1
ATOM 1341 C C . GLY A 1 169 ? 0.266 8.695 7.772 1.00 95.75 169 GLY A C 1
ATOM 1342 O O . GLY A 1 169 ? 0.250 7.601 8.340 1.00 95.75 169 GLY A O 1
ATOM 1343 N N . SER A 1 170 ? -0.414 9.760 8.181 1.00 95.62 170 SER A N 1
ATOM 1344 C CA . SER A 1 170 ? -1.321 9.757 9.324 1.00 95.62 170 SER A CA 1
ATOM 1345 C C . SER A 1 170 ? -2.701 10.254 8.914 1.00 95.62 170 SER A C 1
ATOM 1347 O O . SER A 1 170 ? -2.825 11.221 8.162 1.00 95.62 170 SER A O 1
ATOM 1349 N N . TYR A 1 171 ? -3.741 9.600 9.426 1.00 95.31 171 TYR A N 1
ATOM 1350 C CA . TYR A 1 171 ? -5.136 9.868 9.086 1.00 95.31 171 TYR A CA 1
ATOM 1351 C C . TYR A 1 171 ? -6.010 9.887 10.334 1.00 95.31 171 TYR A C 1
ATOM 1353 O O . TYR A 1 171 ? -5.687 9.264 11.347 1.00 95.31 171 TYR A O 1
ATOM 1361 N N . ALA A 1 172 ? -7.152 10.561 10.236 1.00 91.31 172 ALA A N 1
ATOM 1362 C CA . ALA A 1 172 ? -8.143 10.600 11.297 1.00 91.31 172 ALA A CA 1
ATOM 1363 C C . ALA A 1 172 ? -9.578 10.461 10.768 1.00 91.31 172 ALA A C 1
ATOM 1365 O O . ALA A 1 172 ? -9.875 10.770 9.607 1.00 91.31 172 ALA A O 1
ATOM 1366 N N . ARG A 1 173 ? -10.459 9.984 11.652 1.00 86.12 173 ARG A N 1
ATOM 1367 C CA . ARG A 1 173 ? -11.917 9.943 11.495 1.00 86.12 173 ARG A CA 1
ATOM 1368 C C . ARG A 1 173 ? -12.599 10.263 12.819 1.00 86.12 173 ARG A C 1
ATOM 1370 O O . ARG A 1 173 ? -12.124 9.753 13.865 1.00 86.12 173 ARG A O 1
#